Protein AF-A0A8I0GXT0-F1 (afdb_monomer_lite)

pLDDT: mean 70.66, std 14.09, range [38.41, 93.06]

InterPro domains:
  IPR002838 Mitochondrial biogenesis protein AIM24 [PF01987] (1-41)
  IPR016031 Tryptophan RNA-binding attenuator protein-like domain superfamily [SSF51219] (1-43)
  IPR036983 Mitochondrial biogenesis AIM24 superfamily [G3DSA:3.60.160.10] (1-59)

Sequence (69 aa):
CWSSNLEFTVERSTKTLVGSAVSGEGLVNVYRGTGRVLMCPVAPTTSLFESTNTMAAKAAAKSSNTFGK

Radius of gyration: 20.82 Å; chains: 1; bounding box: 38×66×26 Å

Foldseek 3Di:
DWDPQWDKDKDQPDPDPVVSVVVPPGIDIDTDDDIDDDDDDPDPPPPVVCVVVVVVVVVVVVVDPDDDD

Secondary structure (DSSP, 8-state):
-B-TTSEEEEEESSSSHHHHHHSS--EEEEEESS--B-------HHHHHHHHHHHHHHHHHHT------

Structure (mmCIF, N/CA/C/O backbone):
data_AF-A0A8I0GXT0-F1
#
_entry.id   AF-A0A8I0GXT0-F1
#
loop_
_atom_site.group_PDB
_atom_site.id
_atom_site.type_symbol
_atom_site.label_atom_id
_atom_site.label_alt_id
_atom_site.label_comp_id
_atom_site.label_asym_id
_atom_site.label_entity_id
_atom_site.label_seq_id
_atom_site.pdbx_PDB_ins_code
_atom_site.Cartn_x
_atom_site.Cartn_y
_atom_site.Cartn_z
_atom_site.occupancy
_atom_site.B_iso_or_equiv
_atom_site.auth_seq_id
_atom_site.auth_comp_id
_atom_site.auth_asym_id
_atom_site.auth_atom_id
_atom_site.pdbx_PDB_model_num
ATOM 1 N N . CYS A 1 1 ? -9.999 -6.280 -5.869 1.00 78.38 1 CYS A N 1
ATOM 2 C CA . CYS A 1 1 ? -11.172 -6.689 -5.058 1.00 78.38 1 CYS A CA 1
ATOM 3 C C . CYS A 1 1 ? -10.681 -7.020 -3.649 1.00 78.38 1 CYS A C 1
ATOM 5 O O . CYS A 1 1 ? -9.624 -7.634 -3.542 1.00 78.38 1 CYS A O 1
ATOM 7 N N . TRP A 1 2 ? -11.372 -6.579 -2.594 1.00 87.50 2 TRP A N 1
ATOM 8 C CA . TRP A 1 2 ? -10.981 -6.818 -1.197 1.00 87.50 2 TRP A CA 1
ATOM 9 C C . TRP A 1 2 ? -12.174 -7.292 -0.356 1.00 87.50 2 TRP A C 1
ATOM 11 O O . TRP A 1 2 ? -13.325 -7.127 -0.757 1.00 87.50 2 TRP A O 1
ATOM 21 N N . SER A 1 3 ? -11.903 -7.927 0.786 1.00 90.81 3 SER A N 1
ATOM 22 C CA . SER A 1 3 ? -12.941 -8.388 1.718 1.00 90.81 3 SER A CA 1
ATOM 23 C C . SER A 1 3 ? -13.651 -7.222 2.415 1.00 90.81 3 SER A C 1
ATOM 25 O O . SER A 1 3 ? -13.007 -6.258 2.809 1.00 90.81 3 SER A O 1
ATOM 27 N N . SER A 1 4 ? -14.968 -7.324 2.616 1.00 85.25 4 SER A N 1
ATOM 28 C CA . SER A 1 4 ? -15.809 -6.263 3.205 1.00 85.25 4 SER A CA 1
ATOM 29 C C . SER A 1 4 ? -15.494 -5.926 4.664 1.00 85.25 4 SER A C 1
ATOM 31 O O . SER A 1 4 ? -15.887 -4.873 5.150 1.00 85.25 4 SER A O 1
ATOM 33 N N . ASN A 1 5 ? -14.797 -6.816 5.366 1.00 87.12 5 ASN A N 1
ATOM 34 C CA . ASN A 1 5 ? -14.347 -6.627 6.741 1.00 87.12 5 ASN A CA 1
ATOM 35 C C . ASN A 1 5 ? -12.987 -5.912 6.850 1.00 87.12 5 ASN A C 1
ATOM 37 O O . ASN A 1 5 ? -12.482 -5.743 7.958 1.00 87.12 5 ASN A O 1
ATOM 41 N N . LEU A 1 6 ? -12.391 -5.521 5.718 1.00 87.69 6 LEU A N 1
ATOM 42 C CA . LEU A 1 6 ? -11.255 -4.607 5.679 1.00 87.69 6 LEU A CA 1
ATOM 43 C C . LEU A 1 6 ? -11.765 -3.168 5.590 1.00 87.69 6 LEU A C 1
ATOM 45 O O . LEU A 1 6 ? -12.563 -2.835 4.713 1.00 87.69 6 LEU A O 1
ATOM 49 N N . GLU A 1 7 ? -11.251 -2.308 6.459 1.00 88.12 7 GLU A N 1
ATOM 50 C CA . GLU A 1 7 ? -11.415 -0.864 6.348 1.00 88.12 7 GLU A CA 1
ATOM 51 C C . GLU A 1 7 ? -10.459 -0.345 5.267 1.00 88.12 7 GLU A C 1
ATOM 53 O O . GLU A 1 7 ? -9.245 -0.541 5.357 1.00 88.12 7 GLU A O 1
ATOM 58 N N . PHE A 1 8 ? -11.016 0.272 4.222 1.00 86.38 8 PHE A N 1
ATOM 59 C CA . PHE A 1 8 ? -10.266 0.796 3.083 1.00 86.38 8 PHE A CA 1
ATOM 60 C C . PHE A 1 8 ? -10.255 2.322 3.106 1.00 86.38 8 PHE A C 1
ATOM 62 O O . PHE A 1 8 ? -11.308 2.956 3.017 1.00 86.38 8 PHE A O 1
ATOM 69 N N . THR A 1 9 ? -9.063 2.904 3.172 1.00 87.44 9 THR A N 1
ATOM 70 C CA . THR A 1 9 ? -8.850 4.351 3.101 1.00 87.44 9 THR A CA 1
ATOM 71 C C . THR A 1 9 ? -7.769 4.679 2.081 1.00 87.44 9 THR A C 1
ATOM 73 O O . THR A 1 9 ? -6.914 3.857 1.759 1.00 87.44 9 THR A O 1
ATOM 76 N N . VAL A 1 10 ? -7.807 5.900 1.553 1.00 85.25 10 VAL A N 1
ATOM 77 C CA . VAL A 1 10 ? -6.729 6.444 0.724 1.00 85.25 10 VAL A CA 1
ATOM 78 C C . VAL A 1 10 ? -6.024 7.517 1.541 1.00 85.25 10 VAL A C 1
ATOM 80 O O . VAL A 1 10 ? -6.638 8.513 1.922 1.00 85.25 10 VAL A O 1
ATOM 83 N N . GLU A 1 11 ? -4.746 7.308 1.840 1.00 84.81 11 GLU A N 1
ATOM 84 C CA . GLU A 1 11 ? -3.935 8.196 2.678 1.00 84.81 11 GLU A CA 1
ATOM 85 C C . GLU A 1 11 ? -2.809 8.836 1.848 1.00 84.81 11 GLU A C 1
ATOM 87 O O . GLU A 1 11 ? -2.431 8.335 0.791 1.00 84.81 11 GLU A O 1
ATOM 92 N N . ARG A 1 12 ? -2.256 9.972 2.292 1.00 76.75 12 ARG A N 1
ATOM 93 C CA . ARG A 1 12 ? -1.046 10.530 1.659 1.00 76.75 12 ARG A CA 1
ATOM 94 C C . ARG A 1 12 ? 0.170 9.721 2.089 1.00 76.75 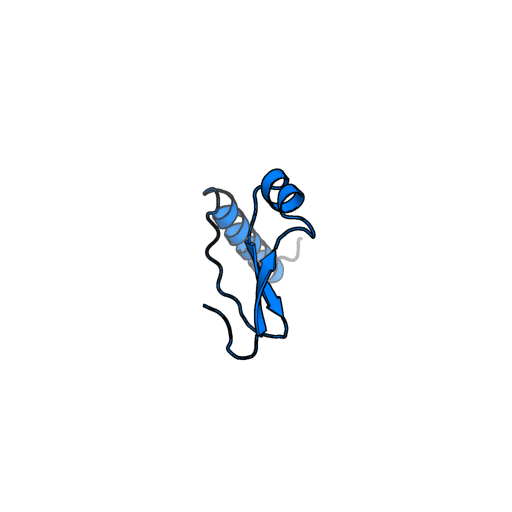12 ARG A C 1
ATOM 96 O O . ARG A 1 12 ? 0.318 9.441 3.275 1.00 76.75 12 ARG A O 1
ATOM 103 N N . SER A 1 13 ? 1.076 9.447 1.150 1.00 69.00 13 SER A N 1
ATOM 104 C CA . SER A 1 13 ? 2.328 8.719 1.420 1.00 69.00 13 SER A CA 1
ATOM 105 C C . SER A 1 13 ? 3.227 9.446 2.446 1.00 69.00 13 SER A C 1
ATOM 107 O O . SER A 1 13 ? 4.027 8.828 3.144 1.00 69.00 13 SER A O 1
ATOM 109 N N . THR A 1 14 ? 3.071 10.768 2.618 1.00 66.38 14 THR A N 1
ATOM 110 C CA . THR A 1 14 ? 3.854 11.571 3.580 1.00 66.38 14 THR A CA 1
ATOM 111 C C . THR A 1 14 ? 3.075 12.755 4.163 1.00 66.38 14 THR A C 1
ATOM 113 O O . THR A 1 14 ? 2.104 13.248 3.592 1.00 66.38 14 THR A O 1
ATOM 116 N N . LYS A 1 15 ? 3.534 13.252 5.324 1.00 62.38 15 LYS A N 1
ATOM 117 C CA . LYS A 1 15 ? 2.864 14.284 6.146 1.00 62.38 15 LYS A CA 1
ATOM 118 C C . LYS A 1 15 ? 2.712 15.656 5.461 1.00 62.38 15 LYS A C 1
ATOM 120 O O . LYS A 1 15 ? 1.934 16.483 5.930 1.00 62.38 15 LYS A O 1
ATOM 125 N N . THR A 1 16 ? 3.428 15.919 4.364 1.00 57.88 16 THR A N 1
ATOM 126 C CA . THR A 1 16 ? 3.410 17.203 3.642 1.00 57.88 16 THR A CA 1
ATOM 127 C C . THR A 1 16 ? 3.195 17.004 2.138 1.00 57.88 16 THR A C 1
ATOM 129 O O . THR A 1 16 ? 3.663 16.027 1.558 1.00 57.88 16 THR A O 1
ATOM 132 N N . LEU A 1 17 ? 2.507 17.959 1.492 1.00 56.88 17 LEU A N 1
ATOM 133 C CA . LEU A 1 17 ? 2.270 17.988 0.034 1.00 56.88 17 LEU A CA 1
ATOM 134 C C . LEU A 1 17 ? 3.574 17.891 -0.777 1.00 56.88 17 LEU A C 1
ATOM 136 O O . LEU A 1 17 ? 3.620 17.192 -1.783 1.00 56.88 17 LEU A O 1
ATOM 140 N N . VAL A 1 18 ? 4.640 18.542 -0.301 1.00 56.41 18 VAL A N 1
ATOM 141 C CA . VAL A 1 18 ? 5.973 18.481 -0.921 1.00 56.41 18 VAL A CA 1
ATOM 142 C C . VAL A 1 18 ? 6.616 17.108 -0.708 1.00 56.41 18 VAL A C 1
ATOM 144 O O . VAL A 1 18 ? 7.152 16.546 -1.654 1.00 56.41 18 VAL A O 1
ATOM 147 N N . GLY A 1 19 ? 6.499 16.508 0.483 1.00 57.12 19 GLY A N 1
ATOM 148 C CA . GLY A 1 19 ? 7.029 15.166 0.755 1.00 57.12 19 GLY A CA 1
ATOM 149 C C . GLY A 1 19 ? 6.399 14.079 -0.121 1.00 57.12 19 GLY A C 1
ATOM 150 O O . GLY A 1 19 ? 7.106 13.191 -0.590 1.00 57.12 19 GLY A O 1
ATOM 151 N N . SER A 1 20 ? 5.098 14.186 -0.419 1.00 55.91 20 SER A N 1
ATOM 152 C CA . SER A 1 20 ? 4.397 13.217 -1.279 1.00 55.91 20 SER A CA 1
ATOM 153 C C . SER A 1 20 ? 4.691 13.401 -2.768 1.00 55.91 20 SER A C 1
ATOM 155 O O . SER A 1 20 ? 4.653 12.423 -3.510 1.00 55.91 20 SER A O 1
ATOM 157 N N . ALA A 1 21 ? 5.023 14.623 -3.201 1.00 58.25 21 ALA A N 1
ATOM 158 C CA . ALA A 1 21 ? 5.479 14.898 -4.563 1.00 58.25 21 ALA A CA 1
ATOM 159 C C . ALA A 1 21 ? 6.940 14.465 -4.787 1.00 58.25 21 ALA A C 1
ATOM 161 O O . AL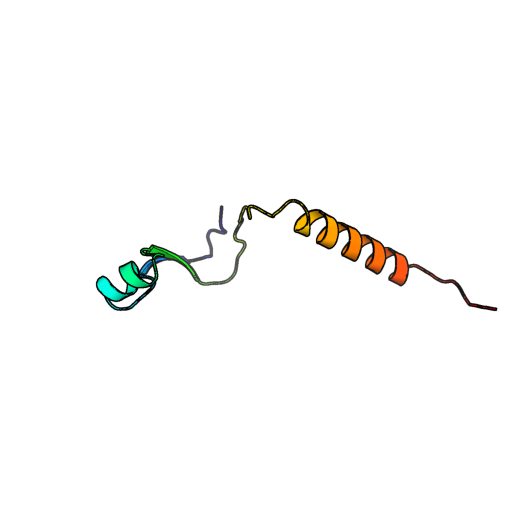A A 1 21 ? 7.264 13.958 -5.855 1.00 58.25 21 ALA A O 1
ATOM 162 N N . VAL A 1 22 ? 7.806 14.612 -3.776 1.00 57.69 22 VAL A N 1
ATOM 163 C CA . VAL A 1 22 ? 9.225 14.211 -3.844 1.00 57.69 22 VAL A CA 1
ATOM 164 C C . VAL A 1 22 ? 9.391 12.689 -3.749 1.00 57.69 22 VAL A C 1
ATOM 166 O O . VAL A 1 22 ? 10.257 12.138 -4.419 1.00 57.69 22 VAL A O 1
ATOM 169 N N . SER A 1 23 ? 8.537 11.992 -2.985 1.00 59.06 23 SER A N 1
ATOM 170 C CA . SER A 1 23 ? 8.497 10.518 -2.976 1.00 59.06 23 SER A CA 1
ATOM 171 C C . SER A 1 23 ? 7.784 9.927 -4.203 1.00 59.06 23 SER A C 1
ATOM 173 O O . SER A 1 23 ? 7.883 8.730 -4.443 1.00 59.06 23 SER A O 1
ATOM 175 N N . GLY A 1 24 ? 7.044 10.745 -4.962 1.00 60.41 24 GLY A N 1
ATOM 176 C CA . GLY A 1 24 ? 6.403 10.375 -6.231 1.00 60.41 24 GLY A CA 1
ATOM 177 C C . GLY A 1 24 ? 5.142 9.507 -6.135 1.00 60.41 24 GLY A C 1
ATOM 178 O O . GLY A 1 24 ? 4.456 9.340 -7.138 1.00 60.41 24 GLY A O 1
ATOM 179 N N . GLU A 1 25 ? 4.794 8.980 -4.959 1.00 66.25 25 GLU A N 1
ATOM 180 C CA . GLU A 1 25 ? 3.648 8.069 -4.803 1.00 66.25 25 GLU A CA 1
ATOM 181 C C . GLU A 1 25 ? 2.306 8.782 -4.569 1.00 66.25 25 GLU A C 1
ATOM 183 O O . GLU A 1 25 ? 1.250 8.215 -4.837 1.00 66.25 25 GLU A O 1
ATOM 188 N N . GLY A 1 26 ? 2.316 10.035 -4.095 1.00 74.06 26 GLY A N 1
ATOM 189 C CA . GLY A 1 26 ? 1.100 10.830 -3.896 1.00 74.06 26 GLY A CA 1
ATOM 190 C C . GLY A 1 26 ? 0.123 10.233 -2.870 1.00 74.06 26 GLY A C 1
ATOM 191 O O . GLY A 1 26 ? 0.258 10.469 -1.665 1.00 74.06 26 GLY A O 1
ATOM 192 N N . LEU A 1 27 ? -0.887 9.509 -3.364 1.00 78.88 27 LEU A N 1
ATOM 193 C CA . LEU A 1 27 ? -1.965 8.883 -2.595 1.00 78.88 27 LEU A CA 1
ATOM 19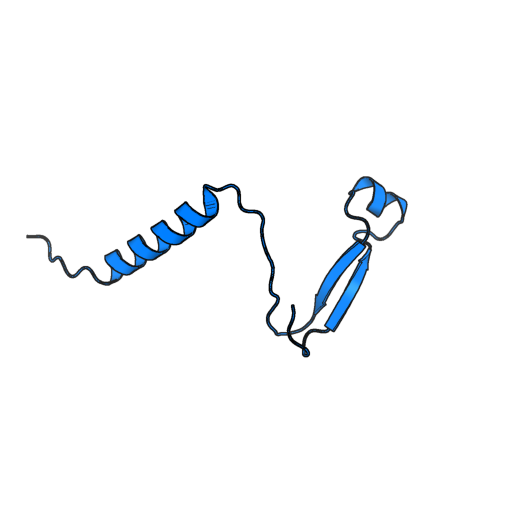4 C C . LEU A 1 27 ? -1.817 7.358 -2.609 1.00 78.88 27 LEU A C 1
ATOM 196 O O . LEU A 1 27 ? -1.683 6.756 -3.670 1.00 78.88 27 LEU A O 1
ATOM 200 N N . VAL A 1 28 ? -1.896 6.737 -1.434 1.00 83.94 28 VAL A N 1
ATOM 201 C CA . VAL A 1 28 ? -1.734 5.293 -1.242 1.00 83.94 28 VAL A CA 1
ATOM 202 C C . VAL A 1 28 ? -2.999 4.658 -0.682 1.00 83.94 28 VAL A C 1
ATOM 204 O O . VAL A 1 28 ? -3.713 5.244 0.129 1.00 83.94 28 VAL A O 1
ATOM 207 N N . ASN A 1 29 ? -3.250 3.426 -1.107 1.00 88.31 29 ASN A N 1
ATOM 208 C CA . ASN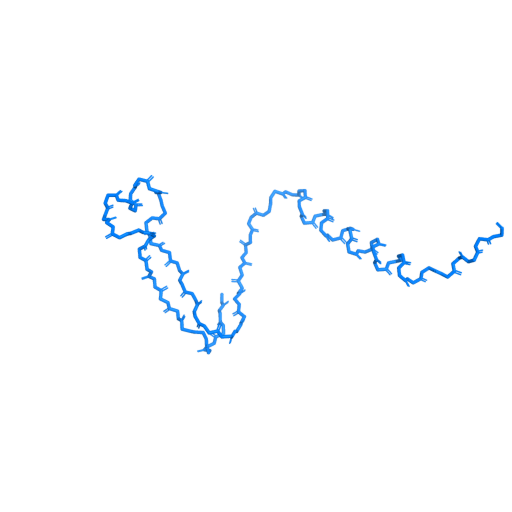 A 1 29 ? -4.355 2.598 -0.644 1.00 88.31 29 ASN A CA 1
ATOM 209 C C . ASN A 1 29 ? -3.976 1.897 0.666 1.00 88.31 29 ASN A C 1
ATOM 211 O O . ASN A 1 29 ? -3.020 1.123 0.701 1.00 88.31 29 ASN A O 1
ATOM 215 N N . VAL A 1 30 ? -4.749 2.121 1.723 1.00 89.81 30 VAL A N 1
ATOM 216 C CA . VAL A 1 30 ? -4.543 1.542 3.052 1.00 89.81 30 VAL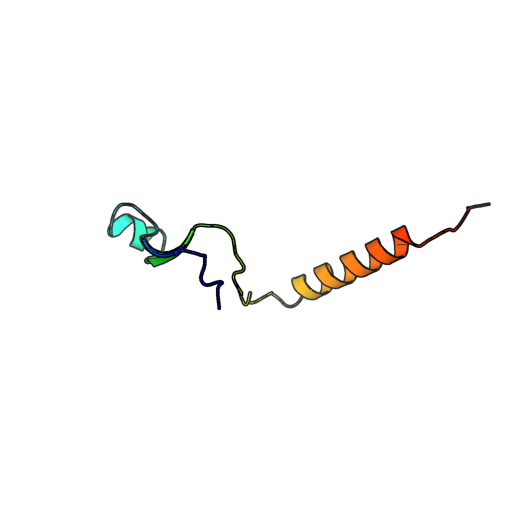 A CA 1
ATOM 217 C C . VAL A 1 30 ? -5.690 0.587 3.365 1.00 89.81 30 VAL A C 1
ATOM 219 O O . VAL A 1 30 ? -6.861 0.949 3.289 1.00 89.81 30 VAL A O 1
ATOM 222 N N . TYR A 1 31 ? -5.341 -0.650 3.721 1.00 90.81 31 TYR A N 1
ATOM 223 C CA . TYR A 1 31 ? -6.286 -1.689 4.130 1.00 90.81 31 TYR A CA 1
ATOM 224 C C . TYR A 1 31 ? -6.006 -2.065 5.589 1.00 90.81 31 TYR A C 1
ATOM 226 O O . TYR A 1 31 ? -4.906 -2.524 5.899 1.00 90.81 31 TYR A O 1
ATOM 234 N N . ARG A 1 32 ? -6.977 -1.877 6.491 1.00 92.12 32 ARG A N 1
ATOM 235 C CA . ARG A 1 32 ? -6.853 -2.192 7.927 1.00 92.12 32 ARG A CA 1
ATOM 236 C C . ARG A 1 32 ? -7.832 -3.298 8.322 1.00 92.12 32 ARG A C 1
ATOM 238 O O . ARG A 1 32 ? -8.968 -3.324 7.859 1.00 92.12 32 ARG A O 1
ATOM 245 N N . GLY A 1 33 ? -7.392 -4.213 9.184 1.00 93.06 33 GLY A N 1
ATOM 246 C CA . GLY A 1 33 ? -8.173 -5.374 9.629 1.00 93.06 33 GLY A CA 1
ATOM 247 C C . GLY A 1 33 ? -7.706 -6.695 9.009 1.00 93.06 33 GLY A C 1
ATOM 248 O O . GLY A 1 33 ? -6.618 -6.782 8.442 1.00 93.06 33 GLY A O 1
ATOM 249 N N . THR A 1 34 ? -8.534 -7.735 9.125 1.00 92.75 34 THR A N 1
ATOM 250 C CA . THR A 1 34 ? -8.207 -9.098 8.671 1.00 92.75 34 THR A CA 1
ATOM 251 C C . THR A 1 34 ? -9.085 -9.480 7.494 1.00 92.75 34 THR A C 1
ATOM 253 O O . THR A 1 34 ? -10.293 -9.554 7.643 1.00 92.75 34 THR A O 1
ATOM 256 N N . GLY A 1 35 ? -8.513 -9.805 6.340 1.00 92.19 35 GLY A N 1
ATOM 257 C CA . GLY A 1 35 ? -9.285 -10.189 5.159 1.00 92.19 35 GLY A CA 1
ATOM 258 C C . GLY A 1 35 ? -8.380 -10.571 3.998 1.00 92.19 35 GLY A C 1
ATOM 259 O O . GLY A 1 35 ? -7.192 -10.827 4.180 1.00 92.19 35 GLY A O 1
ATOM 260 N N . ARG A 1 36 ? -8.937 -10.624 2.791 1.00 90.50 36 ARG A N 1
ATOM 261 C CA . ARG A 1 36 ? -8.194 -10.907 1.558 1.00 90.50 36 ARG A CA 1
ATOM 262 C C . ARG A 1 36 ? -8.184 -9.678 0.659 1.00 90.50 36 ARG A C 1
ATOM 264 O O . ARG A 1 36 ? -9.210 -9.018 0.502 1.00 90.50 36 ARG A O 1
ATOM 271 N N . VAL A 1 37 ? -7.040 -9.419 0.032 1.00 89.62 37 VAL A N 1
ATOM 272 C CA . VAL A 1 37 ? -6.862 -8.367 -0.975 1.00 89.62 37 VAL A CA 1
ATOM 273 C C . VAL A 1 37 ? -6.321 -9.014 -2.243 1.00 89.62 37 VAL A C 1
ATOM 275 O O . VAL A 1 37 ? -5.287 -9.675 -2.215 1.00 89.62 37 VAL A O 1
ATOM 278 N N . LEU A 1 38 ? -7.040 -8.854 -3.353 1.00 90.12 38 LEU A N 1
ATOM 279 C CA . LEU A 1 38 ? -6.598 -9.322 -4.661 1.00 90.12 38 LEU A CA 1
ATOM 280 C C . LEU A 1 38 ? -5.753 -8.231 -5.322 1.00 90.12 38 LEU A C 1
ATOM 282 O O . LEU A 1 38 ? -6.260 -7.137 -5.583 1.00 90.12 38 LEU A O 1
ATOM 286 N N . MET A 1 39 ? -4.497 -8.567 -5.611 1.00 86.44 39 MET A N 1
ATOM 287 C CA . MET A 1 39 ? -3.513 -7.738 -6.311 1.00 86.44 39 MET A CA 1
ATOM 288 C C . MET A 1 39 ? -3.109 -8.441 -7.613 1.00 86.44 39 MET A C 1
ATOM 290 O O . MET A 1 39 ? -3.021 -9.668 -7.643 1.00 86.44 39 MET A O 1
ATOM 294 N N . CYS A 1 40 ? -2.844 -7.680 -8.674 1.00 84.62 40 CYS A N 1
ATOM 295 C CA . CYS A 1 40 ? -2.310 -8.203 -9.932 1.00 84.62 40 CYS A CA 1
ATOM 296 C C . CYS A 1 40 ? -0.903 -7.623 -10.142 1.00 84.62 40 CYS A C 1
ATOM 298 O O . CYS A 1 40 ? -0.784 -6.510 -10.659 1.00 84.62 40 CYS A O 1
ATOM 300 N N . PRO A 1 41 ? 0.160 -8.300 -9.672 1.00 75.06 41 PRO A N 1
ATOM 301 C CA . PRO A 1 41 ? 1.516 -7.831 -9.908 1.00 75.06 41 PRO A CA 1
ATOM 302 C C . PRO A 1 41 ? 1.879 -8.008 -11.386 1.00 75.06 41 PRO A C 1
ATOM 304 O O . PRO A 1 41 ? 1.666 -9.075 -11.963 1.00 75.06 41 PRO A O 1
ATOM 307 N N . VAL A 1 42 ? 2.488 -6.987 -11.990 1.00 79.00 42 VAL A N 1
ATOM 308 C CA . VAL A 1 42 ? 3.170 -7.139 -13.282 1.00 79.00 42 VAL A CA 1
ATOM 309 C C . VAL A 1 42 ? 4.523 -7.783 -12.996 1.00 79.00 42 VAL A C 1
ATOM 311 O O . VAL A 1 42 ? 5.512 -7.109 -12.725 1.00 79.00 42 VAL A O 1
ATOM 314 N N . ALA A 1 43 ? 4.548 -9.110 -12.962 1.00 63.28 43 ALA A N 1
ATOM 315 C CA . ALA A 1 43 ? 5.789 -9.852 -12.824 1.00 63.28 43 ALA A CA 1
ATOM 316 C C . ALA A 1 43 ? 6.619 -9.722 -14.116 1.00 63.28 43 ALA A C 1
ATOM 318 O O . ALA A 1 43 ? 6.092 -10.012 -15.194 1.00 63.28 43 ALA A O 1
ATOM 319 N N . PRO A 1 44 ? 7.920 -9.375 -14.044 1.00 62.34 44 PRO A N 1
ATOM 320 C CA . PRO A 1 44 ? 8.856 -9.774 -15.087 1.00 62.34 44 PRO A CA 1
ATOM 321 C C . PRO A 1 44 ? 8.724 -11.291 -15.263 1.00 62.34 44 PRO A C 1
ATOM 323 O O . PRO A 1 44 ? 8.658 -12.017 -14.270 1.00 62.34 44 PRO A O 1
ATOM 326 N N . THR A 1 45 ?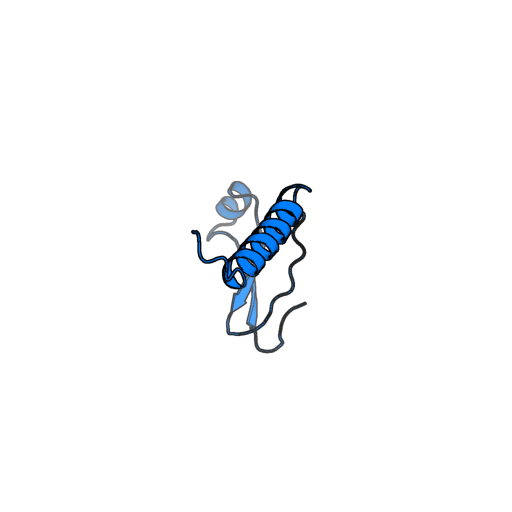 8.652 -11.775 -16.502 1.00 59.59 45 THR A N 1
ATOM 327 C CA . THR A 1 45 ? 8.280 -13.159 -16.866 1.00 59.59 45 THR A CA 1
ATOM 328 C C . THR A 1 45 ? 9.050 -14.258 -16.107 1.00 59.59 45 THR A C 1
ATOM 330 O O . THR A 1 45 ? 8.578 -15.388 -16.007 1.00 59.59 45 THR A O 1
ATOM 333 N N . THR A 1 46 ? 10.201 -13.939 -15.517 1.00 62.59 46 THR A N 1
ATOM 334 C CA . THR A 1 46 ? 11.057 -14.853 -14.755 1.00 62.59 46 THR A CA 1
ATOM 335 C C . THR A 1 46 ? 10.525 -15.218 -13.361 1.00 62.59 46 THR A C 1
ATOM 337 O O . THR A 1 46 ? 10.673 -16.366 -12.943 1.00 62.59 46 THR A O 1
ATOM 340 N N . SER A 1 47 ? 9.855 -14.312 -12.639 1.00 64.75 47 SER A N 1
ATOM 341 C CA . SER A 1 47 ? 9.577 -14.523 -11.205 1.00 64.75 47 SER A CA 1
ATOM 342 C C . SER A 1 47 ? 8.424 -15.494 -10.924 1.00 64.75 47 SER A C 1
ATOM 344 O O . SER A 1 47 ? 8.467 -16.246 -9.948 1.00 64.75 47 SER A O 1
ATOM 346 N N . LEU A 1 48 ? 7.408 -15.544 -11.792 1.00 65.62 48 LEU A N 1
ATOM 347 C CA . LEU A 1 48 ? 6.295 -16.499 -11.685 1.00 65.62 48 LEU A CA 1
ATOM 348 C C . LEU A 1 48 ? 6.731 -17.924 -12.059 1.00 65.62 48 LEU A C 1
ATOM 350 O O . LEU A 1 48 ? 6.335 -18.888 -11.401 1.00 65.62 48 LEU A O 1
ATOM 354 N N . PHE A 1 49 ? 7.582 -18.060 -13.079 1.00 63.56 49 PHE A N 1
ATOM 355 C CA . PHE A 1 49 ? 8.185 -19.336 -13.470 1.00 63.56 49 PHE A CA 1
ATOM 356 C C . PHE A 1 49 ? 9.086 -19.895 -12.353 1.00 63.56 49 PHE A C 1
ATOM 358 O O . PHE A 1 49 ? 8.962 -21.064 -11.995 1.00 63.56 49 PHE A O 1
ATOM 365 N N . GLU A 1 50 ? 9.938 -19.077 -11.731 1.00 63.59 50 GLU A N 1
ATOM 366 C CA . GLU A 1 50 ? 10.792 -19.521 -10.617 1.00 63.59 50 GLU A CA 1
ATOM 367 C C . GLU A 1 50 ? 9.978 -19.895 -9.369 1.00 63.59 50 GLU A C 1
ATOM 369 O O . GLU A 1 50 ? 10.236 -20.919 -8.728 1.00 63.59 50 GLU A O 1
ATOM 374 N N . SER A 1 51 ? 8.950 -19.103 -9.047 1.00 59.25 51 SER A N 1
ATOM 375 C CA . SER A 1 51 ? 8.106 -19.321 -7.864 1.00 59.25 51 SER A CA 1
ATOM 376 C C . SER A 1 51 ? 7.248 -20.584 -7.976 1.00 59.25 51 SER A C 1
ATOM 378 O O . SER A 1 51 ? 7.018 -21.270 -6.981 1.00 59.25 51 SER A O 1
ATOM 380 N N . THR A 1 52 ? 6.800 -20.932 -9.183 1.00 64.38 52 THR A N 1
ATOM 381 C CA . THR A 1 52 ? 6.022 -22.158 -9.424 1.00 64.38 52 THR A CA 1
ATOM 382 C C . THR A 1 52 ? 6.907 -23.405 -9.489 1.00 64.38 52 THR A C 1
ATOM 384 O O . THR A 1 52 ? 6.567 -24.420 -8.878 1.00 64.38 52 THR A O 1
ATOM 387 N N . ASN A 1 53 ? 8.080 -23.333 -10.129 1.00 61.53 53 ASN A N 1
ATOM 388 C CA . ASN A 1 53 ? 8.995 -24.476 -10.219 1.00 61.53 53 ASN A CA 1
ATOM 389 C C . ASN A 1 53 ? 9.694 -24.800 -8.890 1.00 61.53 53 ASN A C 1
ATOM 391 O O . ASN A 1 53 ? 9.905 -25.973 -8.580 1.00 61.53 53 ASN A O 1
ATOM 395 N N . THR A 1 54 ? 9.978 -23.799 -8.051 1.00 58.12 54 THR A N 1
ATOM 396 C CA . THR A 1 54 ? 10.543 -24.032 -6.709 1.00 58.12 54 THR A CA 1
ATOM 397 C C . THR A 1 54 ? 9.550 -24.758 -5.796 1.00 58.12 54 THR A C 1
ATOM 399 O O . THR A 1 54 ? 9.934 -25.665 -5.056 1.00 58.12 54 THR A O 1
ATOM 402 N N . MET A 1 55 ? 8.258 -24.417 -5.861 1.00 57.81 55 MET A N 1
ATOM 403 C CA . MET A 1 55 ? 7.225 -25.074 -5.049 1.00 57.81 55 MET A CA 1
ATOM 404 C C . MET A 1 55 ? 6.967 -26.519 -5.497 1.00 57.81 55 MET A C 1
ATOM 406 O O . MET A 1 55 ? 6.827 -27.397 -4.645 1.00 57.81 55 MET A O 1
ATOM 410 N N . ALA A 1 56 ? 6.981 -26.791 -6.808 1.00 59.75 56 ALA A N 1
ATOM 411 C CA . ALA A 1 56 ? 6.875 -28.149 -7.344 1.00 59.75 56 ALA A CA 1
ATOM 412 C C . ALA A 1 56 ? 8.080 -29.023 -6.947 1.00 59.75 56 ALA A C 1
ATOM 414 O O . ALA A 1 56 ? 7.898 -30.140 -6.459 1.00 59.75 56 ALA A O 1
ATOM 415 N N . ALA A 1 57 ? 9.305 -28.496 -7.062 1.00 57.50 57 ALA A N 1
ATOM 416 C CA . ALA A 1 57 ? 10.523 -29.201 -6.660 1.00 57.50 57 ALA A CA 1
ATOM 417 C C . ALA A 1 57 ? 10.549 -29.510 -5.152 1.00 57.50 57 ALA A C 1
ATOM 419 O O . ALA A 1 57 ? 10.898 -30.619 -4.743 1.00 57.50 57 ALA A O 1
ATOM 420 N N . LYS A 1 58 ? 10.121 -28.561 -4.306 1.00 58.09 58 LYS A N 1
ATOM 421 C CA . LYS A 1 58 ? 10.080 -28.750 -2.847 1.00 58.09 58 LYS A CA 1
ATOM 422 C C . LYS A 1 58 ? 8.968 -29.712 -2.404 1.00 58.09 58 LYS A C 1
ATOM 424 O O . LYS A 1 58 ? 9.154 -30.448 -1.435 1.00 58.09 58 LYS A O 1
ATOM 429 N N . ALA A 1 59 ? 7.837 -29.741 -3.112 1.00 59.75 59 ALA A N 1
ATOM 430 C CA . ALA A 1 59 ? 6.766 -30.711 -2.884 1.00 59.75 59 ALA A CA 1
ATOM 431 C C . ALA A 1 59 ? 7.177 -32.137 -3.298 1.00 59.75 59 ALA A C 1
ATOM 433 O O . ALA A 1 59 ? 6.922 -33.081 -2.550 1.00 59.75 59 ALA A O 1
ATOM 434 N N . ALA A 1 60 ? 7.879 -32.288 -4.428 1.00 59.25 60 ALA A N 1
ATOM 435 C CA . ALA A 1 60 ? 8.413 -33.572 -4.887 1.00 59.25 60 ALA A CA 1
ATOM 436 C C . ALA A 1 60 ? 9.495 -34.128 -3.943 1.00 59.25 60 ALA A C 1
ATOM 438 O O . ALA A 1 60 ? 9.474 -35.313 -3.615 1.00 59.25 60 ALA A O 1
ATOM 439 N N . ALA A 1 61 ? 10.387 -33.273 -3.426 1.00 59.03 61 ALA A N 1
ATOM 440 C CA . ALA A 1 61 ? 11.413 -33.670 -2.457 1.00 59.03 61 ALA A CA 1
ATOM 441 C C . ALA A 1 61 ? 10.819 -34.183 -1.131 1.00 59.03 61 ALA A C 1
ATOM 443 O O . ALA A 1 61 ? 11.325 -35.141 -0.552 1.00 59.03 61 ALA A O 1
ATOM 444 N N . LYS A 1 62 ? 9.708 -33.595 -0.662 1.00 55.25 62 LYS A N 1
ATOM 445 C CA . LYS A 1 62 ? 9.022 -34.030 0.569 1.00 55.25 62 LYS A CA 1
ATOM 446 C C . LYS A 1 62 ? 8.330 -35.396 0.424 1.00 55.25 62 LYS A C 1
ATOM 448 O O . LYS A 1 62 ? 8.069 -36.047 1.428 1.00 55.25 62 LYS A O 1
ATOM 453 N N . SER A 1 63 ? 8.046 -35.819 -0.808 1.00 56.06 63 SER A N 1
ATOM 454 C CA . SER A 1 63 ? 7.432 -37.110 -1.149 1.00 56.06 63 SER A CA 1
ATOM 455 C C . SER A 1 63 ? 8.454 -38.167 -1.598 1.00 56.06 63 SER A C 1
ATOM 457 O O . SER A 1 63 ? 8.054 -39.245 -2.040 1.00 56.06 63 SER A O 1
ATOM 459 N N . SER A 1 64 ? 9.759 -37.870 -1.562 1.00 54.69 64 SER A N 1
ATOM 460 C CA . SER A 1 64 ? 10.777 -38.801 -2.048 1.00 54.69 64 SER A CA 1
ATOM 461 C C . SER A 1 64 ? 11.241 -39.717 -0.913 1.00 54.69 64 SER A C 1
ATOM 463 O O . SER A 1 64 ? 11.830 -39.256 0.065 1.00 54.69 64 SER A O 1
ATOM 465 N N . ASN A 1 65 ? 10.986 -41.018 -1.052 1.00 61.59 65 ASN A N 1
ATOM 466 C CA . ASN A 1 65 ? 11.309 -42.044 -0.054 1.00 61.59 65 ASN A CA 1
ATOM 467 C C . ASN A 1 65 ? 12.602 -42.798 -0.409 1.00 61.59 65 ASN A C 1
ATOM 469 O O . ASN A 1 65 ? 12.755 -43.962 -0.034 1.00 61.59 65 ASN A O 1
ATOM 473 N N . THR A 1 66 ? 13.502 -42.210 -1.199 1.00 58.53 66 THR A N 1
ATOM 474 C CA . THR A 1 66 ? 14.666 -42.941 -1.711 1.00 58.53 66 THR A CA 1
ATOM 475 C C . THR A 1 66 ? 15.696 -43.129 -0.599 1.00 58.53 66 THR A C 1
ATOM 477 O O . THR A 1 66 ? 16.573 -42.295 -0.393 1.00 58.53 66 THR A O 1
ATOM 480 N N . PHE A 1 67 ? 15.576 -44.246 0.123 1.00 57.62 67 PHE A N 1
ATOM 481 C CA . PHE A 1 67 ? 16.648 -44.835 0.917 1.00 57.62 67 PHE A CA 1
ATOM 482 C C . PHE A 1 67 ? 17.849 -45.066 -0.009 1.00 57.62 67 PHE A C 1
ATOM 484 O O . PHE A 1 67 ? 17.814 -45.933 -0.884 1.00 57.62 67 PHE A O 1
ATOM 491 N N . GLY A 1 68 ? 18.885 -44.242 0.151 1.00 52.91 68 GLY A N 1
ATOM 492 C CA . GLY A 1 68 ? 20.184 -44.473 -0.469 1.00 52.91 68 GLY A CA 1
ATOM 493 C C . GLY A 1 68 ? 20.776 -45.775 0.068 1.00 52.91 68 GLY A C 1
ATOM 494 O O . GLY A 1 68 ? 20.780 -45.995 1.279 1.00 52.91 68 GLY A O 1
ATOM 495 N N . LYS A 1 69 ? 21.198 -46.643 -0.852 1.00 38.41 69 LYS A N 1
ATOM 496 C CA . LYS A 1 69 ? 22.107 -47.761 -0.580 1.00 38.41 69 LYS A CA 1
ATOM 497 C C . LYS A 1 69 ? 23.510 -47.241 -0.299 1.00 38.41 69 LYS A C 1
ATOM 499 O O . LYS A 1 69 ? 23.852 -46.190 -0.887 1.00 38.41 69 LYS A O 1
#

Organism: NCBI:txid611301